Protein AF-A0A7W8VES6-F1 (afdb_monomer_lite)

Sequence (152 aa):
MKERFTPVTDRLGRLRGTVAVIMAVLVLAQALVPFAAHAHAAAAALPLLLWGAVGWALQVPQQQRLLGIAGERRGGVAVALNNSALYLGSAAGAALGGAALSAGVPAGTLPWAASGIAAAGLVLHLVTARPRAQARAGVREDGAREDAAQTC

InterPro domains:
  IPR036259 MFS transporter superfamily [G3DSA:1.20.1250.20] (5-130)
  IPR036259 MFS transporter superfamily [SSF103473] (8-135)
  IPR050189 Major Facilitator Superfamily Efflux Transporters [PTHR43124] (15-137)

pLDDT: mean 81.82, std 14.25, range [39.5, 97.12]

Radius of gyration: 21.71 Å; chains: 1; bounding box: 68×40×47 Å

Organism: NCBI:txid157465

Foldseek 3Di:
DDPPPPPPVNVLVVLLVVVLVLLVLLLVLLVCQLVLVVVPVVSSVVSVVSNVVSVVVVLVVVLVVLCVVLDPVCSVVSNVVVVVVVVVVVVVLCVVLVVCVVVVNDPSCSSVVVSVVSVVVSVVSVVVVDPPPPPVVVVVVVVVVVVVVVVD

Secondary structure (DSSP, 8-state):
-------HHHHHHHHHHHHHHHHHHHHHHHHHHHHHHHH-GGGGHHHHHHHHHHHHHHHHHHHHHHHHHH-TTTHHHHHHHHHHHHHHHHHHHHHHHHHHHHTT--GGGHHHHHHHHHHHHHHHHHHHT----SHHHHHHHHHHHHHHHH--

Structure (mmCIF, N/CA/C/O backbone):
data_AF-A0A7W8VES6-F1
#
_entry.id   AF-A0A7W8VES6-F1
#
loop_
_atom_site.group_PDB
_atom_site.id
_atom_site.type_symbol
_atom_site.label_atom_id
_atom_site.label_alt_id
_atom_site.label_comp_id
_atom_site.label_asym_id
_atom_site.label_entity_id
_atom_site.label_seq_id
_atom_site.pdbx_PDB_ins_code
_atom_site.Cartn_x
_atom_site.Cartn_y
_atom_site.Cartn_z
_atom_site.occupancy
_atom_site.B_iso_or_equiv
_atom_site.auth_seq_id
_atom_site.auth_comp_id
_atom_site.auth_asym_id
_atom_site.auth_atom_id
_atom_site.pdbx_PDB_model_num
ATOM 1 N N . MET A 1 1 ? -14.754 27.049 26.635 1.00 46.62 1 MET A N 1
ATOM 2 C CA . MET A 1 1 ? -14.023 26.091 25.777 1.00 46.62 1 MET A CA 1
ATOM 3 C C . MET A 1 1 ? -14.968 24.931 25.464 1.00 46.62 1 MET A C 1
ATOM 5 O O . MET A 1 1 ? -15.177 24.084 26.315 1.00 46.62 1 MET A O 1
ATOM 9 N N . LYS A 1 2 ? -15.690 24.983 24.331 1.00 39.50 2 LYS A N 1
ATOM 10 C CA . LYS A 1 2 ? -16.688 23.962 23.951 1.00 39.50 2 LYS A CA 1
ATOM 11 C C . LYS A 1 2 ? -15.952 22.735 23.407 1.00 39.50 2 LYS A C 1
ATOM 13 O O . LYS A 1 2 ? -15.551 22.734 22.245 1.00 39.50 2 LYS A O 1
ATOM 18 N N . GLU A 1 3 ? -15.784 21.720 24.245 1.00 50.38 3 GLU A N 1
ATOM 19 C CA . GLU A 1 3 ? -15.439 20.354 23.841 1.00 50.38 3 GLU A CA 1
ATOM 20 C C . GLU A 1 3 ? -16.499 19.874 22.830 1.00 50.38 3 GLU A C 1
ATOM 22 O O . GLU A 1 3 ? -17.622 19.513 23.190 1.00 50.38 3 GLU A O 1
ATOM 27 N N . ARG A 1 4 ? -16.192 19.957 21.528 1.00 51.12 4 ARG A N 1
ATOM 28 C CA . ARG A 1 4 ? -17.041 19.410 20.463 1.00 51.12 4 ARG A CA 1
ATOM 29 C C . ARG A 1 4 ? -17.022 17.894 20.588 1.00 51.12 4 ARG A C 1
ATOM 31 O O . ARG A 1 4 ? -16.133 17.228 20.062 1.00 51.12 4 ARG A O 1
ATOM 38 N N . PHE A 1 5 ? -18.039 17.357 21.247 1.00 52.78 5 PHE A N 1
ATOM 39 C CA . PHE A 1 5 ? -18.342 15.935 21.274 1.00 52.78 5 PHE A CA 1
ATOM 40 C C . PHE A 1 5 ? -18.827 15.505 19.879 1.00 52.78 5 PHE A C 1
ATOM 42 O O . PHE A 1 5 ? -20.015 15.321 19.632 1.00 52.78 5 PHE A O 1
ATOM 49 N N . THR A 1 6 ? -17.914 15.409 18.905 1.00 56.78 6 THR A N 1
ATOM 50 C CA . THR A 1 6 ? -18.217 14.708 17.652 1.00 56.78 6 THR A CA 1
ATOM 51 C C . THR A 1 6 ? -18.512 13.260 18.020 1.00 56.78 6 THR A C 1
ATOM 53 O O . THR A 1 6 ? -17.630 12.625 18.609 1.00 56.78 6 THR A O 1
ATOM 56 N N . PRO A 1 7 ? -19.699 12.722 17.690 1.00 67.94 7 PRO A N 1
ATOM 57 C CA . PRO A 1 7 ? -20.012 11.325 17.941 1.00 67.94 7 PRO A CA 1
ATOM 58 C C . PRO A 1 7 ? -18.881 10.444 17.404 1.00 67.94 7 PRO A C 1
ATOM 60 O O . PRO A 1 7 ? -18.410 10.662 16.286 1.00 67.94 7 PRO A O 1
ATOM 63 N N . VAL A 1 8 ? -18.445 9.443 18.173 1.00 61.91 8 VAL A N 1
ATOM 64 C CA . VAL A 1 8 ? -17.384 8.493 17.769 1.00 61.91 8 VAL A CA 1
ATOM 65 C C . VAL A 1 8 ? -17.644 7.929 16.363 1.00 61.91 8 VAL A C 1
ATOM 67 O O . VAL A 1 8 ? -16.719 7.744 15.576 1.00 61.91 8 VAL A O 1
ATOM 70 N N . THR A 1 9 ? -18.916 7.753 16.003 1.00 58.75 9 THR A N 1
ATOM 71 C CA . THR A 1 9 ? -19.385 7.341 14.675 1.00 58.75 9 THR A CA 1
ATOM 72 C C . THR A 1 9 ? -19.045 8.316 13.542 1.00 58.75 9 THR A C 1
ATOM 74 O O . THR A 1 9 ? -18.687 7.860 12.459 1.00 58.75 9 THR A O 1
ATOM 77 N N . ASP A 1 10 ? -19.105 9.630 13.770 1.00 64.75 10 ASP A N 1
ATOM 78 C CA . ASP A 1 10 ? -18.773 10.651 12.763 1.00 64.75 10 ASP A CA 1
ATOM 79 C C . ASP A 1 10 ? -17.254 10.708 12.515 1.00 64.75 10 ASP A C 1
ATOM 81 O O . ASP A 1 10 ? -16.787 10.713 11.375 1.00 64.75 10 ASP A O 1
ATOM 85 N N . ARG A 1 11 ? -16.452 10.597 13.583 1.00 68.94 11 ARG A N 1
ATOM 86 C CA . ARG A 1 11 ? -14.988 10.473 13.472 1.00 68.94 11 ARG A CA 1
ATOM 87 C C . ARG A 1 11 ? -14.582 9.188 12.736 1.00 68.94 11 ARG A C 1
ATOM 89 O O . ARG A 1 11 ? -13.654 9.206 11.928 1.00 68.94 11 ARG A O 1
ATOM 96 N N . LEU A 1 12 ? -15.301 8.088 12.974 1.00 64.25 12 LEU A N 1
ATOM 97 C CA . LEU A 1 12 ? -15.029 6.793 12.351 1.00 64.25 12 LEU A CA 1
ATOM 98 C C . LEU A 1 12 ? -15.386 6.768 10.856 1.00 64.25 12 LEU A C 1
ATOM 100 O O . LEU A 1 12 ? -14.642 6.188 10.066 1.00 64.25 12 LEU A O 1
ATOM 104 N N . GLY A 1 13 ? -16.490 7.410 10.458 1.00 68.69 13 GLY A N 1
ATOM 105 C CA . GLY A 1 13 ? -16.861 7.581 9.049 1.00 68.69 13 GLY A CA 1
ATOM 106 C C . GLY A 1 13 ? -15.828 8.406 8.280 1.00 68.69 13 GLY A C 1
ATOM 107 O O . GLY A 1 13 ? -15.366 7.980 7.222 1.00 68.69 13 GLY A O 1
ATOM 108 N N . ARG A 1 14 ? -15.380 9.524 8.869 1.00 78.31 14 ARG A N 1
ATOM 109 C CA . ARG A 1 14 ? -14.334 10.387 8.297 1.00 78.31 14 ARG A CA 1
ATOM 110 C C . ARG A 1 14 ? -13.030 9.630 8.071 1.00 78.31 14 ARG A C 1
ATOM 112 O O . ARG A 1 14 ? -12.486 9.661 6.976 1.00 78.31 14 ARG A O 1
ATOM 119 N N . LEU A 1 15 ? -12.586 8.876 9.077 1.00 76.25 15 LEU A N 1
ATOM 120 C CA . LEU A 1 15 ? -11.343 8.110 9.015 1.00 76.25 15 LEU A CA 1
ATOM 121 C C . LEU A 1 15 ? -11.385 6.993 7.960 1.00 76.25 15 LEU A C 1
ATOM 123 O O . LEU A 1 15 ? -10.388 6.752 7.287 1.00 76.25 15 LEU A O 1
ATOM 127 N N . ARG A 1 16 ? -12.535 6.333 7.766 1.00 78.50 16 ARG A N 1
ATOM 128 C CA . ARG A 1 16 ? -12.718 5.348 6.680 1.00 78.50 16 ARG A CA 1
ATOM 129 C C . ARG A 1 16 ? -12.572 5.989 5.304 1.00 78.50 16 ARG A C 1
ATOM 131 O O . ARG A 1 16 ? -11.901 5.409 4.451 1.00 78.50 16 ARG A O 1
ATOM 138 N N . GLY A 1 17 ? -13.174 7.166 5.120 1.00 83.56 17 GLY A N 1
ATOM 139 C CA . GLY A 1 17 ? -13.032 7.968 3.906 1.00 83.56 17 GLY A CA 1
ATOM 140 C C . GLY A 1 17 ? -11.582 8.387 3.672 1.00 83.56 17 GLY A C 1
ATOM 141 O O . GLY A 1 17 ? -11.061 8.182 2.583 1.00 83.56 17 GLY A O 1
ATOM 142 N N . THR A 1 18 ? -10.892 8.865 4.711 1.00 84.56 18 THR A N 1
ATOM 143 C CA . THR A 1 18 ? -9.468 9.227 4.638 1.00 84.56 18 THR A CA 1
ATOM 144 C C . THR A 1 18 ? -8.590 8.043 4.228 1.00 84.56 18 THR A C 1
ATOM 146 O O . THR A 1 18 ? -7.761 8.189 3.335 1.00 84.56 18 THR A O 1
ATOM 149 N N . VAL A 1 19 ? -8.797 6.855 4.811 1.00 85.50 19 VAL A N 1
ATOM 150 C CA . VAL A 1 19 ? -8.061 5.636 4.424 1.00 85.50 19 VAL A CA 1
ATOM 151 C C . VAL A 1 19 ? -8.338 5.257 2.966 1.00 85.50 19 VAL A C 1
ATOM 153 O O . VAL A 1 19 ? -7.407 4.904 2.250 1.00 85.50 19 VAL A O 1
ATOM 156 N N . ALA A 1 20 ? -9.588 5.365 2.502 1.00 88.31 20 ALA A N 1
ATOM 157 C CA . ALA A 1 20 ? -9.939 5.075 1.111 1.00 88.31 20 ALA A CA 1
ATOM 158 C C . ALA A 1 20 ? -9.279 6.056 0.127 1.00 88.31 20 ALA A C 1
ATOM 160 O O . ALA A 1 20 ? -8.725 5.624 -0.880 1.00 88.31 20 ALA A O 1
ATOM 161 N N . VAL A 1 21 ? -9.280 7.358 0.439 1.00 89.56 21 VAL A N 1
ATOM 162 C CA . VAL A 1 21 ? -8.590 8.385 -0.360 1.00 89.56 21 VAL A CA 1
ATOM 163 C C . VAL A 1 21 ? -7.094 8.099 -0.422 1.00 89.56 21 VAL A C 1
ATOM 165 O O . VAL A 1 21 ? -6.508 8.134 -1.496 1.00 89.56 21 VAL A O 1
ATOM 168 N N . ILE A 1 22 ? -6.476 7.760 0.707 1.00 87.69 22 ILE A N 1
ATOM 169 C CA . ILE A 1 22 ? -5.045 7.453 0.760 1.00 87.69 22 ILE A CA 1
ATOM 170 C C . ILE A 1 22 ? -4.706 6.204 -0.061 1.00 87.69 22 ILE A C 1
ATOM 172 O O . ILE A 1 22 ? -3.766 6.229 -0.851 1.00 87.69 22 ILE A O 1
ATOM 176 N N . MET A 1 23 ? -5.496 5.139 0.064 1.00 89.44 23 MET A N 1
ATOM 177 C CA . MET A 1 23 ? -5.353 3.944 -0.768 1.00 89.44 23 MET A CA 1
ATOM 178 C C . MET A 1 23 ? -5.495 4.271 -2.262 1.00 89.44 23 MET A C 1
ATOM 180 O O . MET A 1 23 ? -4.706 3.785 -3.066 1.00 89.44 23 MET A O 1
ATOM 184 N N . ALA A 1 24 ? -6.440 5.136 -2.641 1.00 92.12 24 ALA A N 1
ATOM 185 C CA . ALA A 1 24 ? -6.589 5.589 -4.024 1.00 92.12 24 ALA A CA 1
ATOM 186 C C . ALA A 1 24 ? -5.373 6.396 -4.507 1.00 92.12 24 ALA A C 1
ATOM 188 O O . ALA A 1 24 ? -4.880 6.161 -5.607 1.00 92.12 24 ALA A O 1
ATOM 189 N N . VAL A 1 25 ? -4.838 7.295 -3.676 1.00 91.19 25 VAL A N 1
ATOM 190 C CA . VAL A 1 25 ? -3.611 8.043 -3.988 1.00 91.19 25 VAL A CA 1
ATOM 191 C C . VAL A 1 25 ? -2.422 7.100 -4.169 1.00 91.19 25 VAL A C 1
ATOM 193 O O . VAL A 1 25 ? -1.649 7.295 -5.099 1.00 91.19 25 VAL A O 1
ATOM 196 N N . LEU A 1 26 ? -2.289 6.054 -3.348 1.00 90.25 26 LEU A N 1
ATOM 197 C CA . LEU A 1 26 ? -1.236 5.042 -3.496 1.00 90.25 26 LEU A CA 1
ATOM 198 C C . LEU A 1 26 ? -1.357 4.268 -4.817 1.00 90.25 26 LEU A C 1
ATOM 200 O O . LEU A 1 26 ? -0.356 4.097 -5.513 1.00 90.25 26 LEU A O 1
ATOM 204 N N . VAL A 1 27 ? -2.573 3.849 -5.184 1.00 93.56 27 VAL A N 1
ATOM 205 C CA . VAL A 1 27 ? -2.857 3.187 -6.472 1.00 93.56 27 VAL A CA 1
ATOM 206 C C . VAL A 1 27 ? -2.444 4.080 -7.638 1.00 93.56 27 VAL A C 1
ATOM 208 O O . VAL A 1 27 ? -1.729 3.626 -8.534 1.00 93.56 27 VAL A O 1
ATOM 211 N N . LEU A 1 28 ? -2.860 5.351 -7.603 1.00 92.75 28 LEU A N 1
ATOM 212 C CA . LEU A 1 28 ? -2.542 6.335 -8.633 1.00 92.75 28 LEU A CA 1
ATOM 213 C C . LEU A 1 28 ? -1.040 6.602 -8.700 1.00 92.75 28 LEU A C 1
ATOM 215 O O . LEU A 1 28 ? -0.469 6.538 -9.783 1.00 92.75 28 LEU A O 1
ATOM 219 N N . ALA A 1 29 ? -0.388 6.841 -7.561 1.00 89.75 29 ALA A N 1
ATOM 220 C CA . ALA A 1 29 ? 1.045 7.101 -7.493 1.00 89.75 29 ALA A CA 1
ATOM 221 C C . ALA A 1 29 ? 1.844 5.976 -8.163 1.00 89.75 29 ALA A C 1
ATOM 223 O O . ALA A 1 29 ? 2.704 6.259 -8.991 1.00 89.75 29 ALA A O 1
ATOM 224 N N . GLN A 1 30 ? 1.515 4.710 -7.888 1.00 89.75 30 GLN A N 1
ATOM 225 C CA . GLN A 1 30 ? 2.195 3.572 -8.513 1.00 89.75 30 GLN A CA 1
ATOM 226 C C . GLN A 1 30 ? 1.859 3.404 -9.998 1.00 89.75 30 GLN A C 1
ATOM 228 O O . GLN A 1 30 ? 2.761 3.133 -10.789 1.00 89.75 30 GLN A O 1
ATOM 233 N N . ALA A 1 31 ? 0.605 3.628 -10.398 1.00 92.12 31 ALA A N 1
ATOM 234 C CA . ALA A 1 31 ? 0.214 3.607 -11.808 1.00 92.12 31 ALA A CA 1
ATOM 235 C C . ALA A 1 31 ? 0.894 4.722 -12.622 1.00 92.12 31 ALA A C 1
ATOM 237 O O . ALA A 1 31 ? 1.137 4.550 -13.810 1.00 92.12 31 ALA A O 1
ATOM 238 N N . LEU A 1 32 ? 1.228 5.851 -11.988 1.00 92.00 32 LEU A N 1
ATOM 239 C CA . LEU A 1 32 ? 1.909 6.994 -12.603 1.00 92.00 32 LEU A CA 1
ATOM 240 C C . LEU A 1 32 ? 3.422 6.790 -12.777 1.00 92.00 32 LEU A C 1
ATOM 242 O O . LEU A 1 32 ? 4.009 7.442 -13.642 1.00 92.00 32 LEU A O 1
ATOM 246 N N . VAL A 1 33 ? 4.062 5.894 -12.011 1.00 89.38 33 VAL A N 1
ATOM 247 C CA . VAL A 1 33 ? 5.521 5.663 -12.082 1.00 89.38 33 VAL A CA 1
ATOM 248 C C . VAL A 1 33 ? 5.994 5.302 -13.499 1.00 89.38 33 VAL A C 1
ATOM 250 O O . VAL A 1 33 ? 6.929 5.954 -13.964 1.00 89.38 33 VAL A O 1
ATOM 253 N N . PRO A 1 34 ? 5.385 4.340 -14.226 1.00 87.44 34 PRO A N 1
ATOM 254 C CA . PRO A 1 34 ? 5.829 3.980 -15.573 1.00 87.44 34 PRO A CA 1
ATOM 255 C C . PRO A 1 34 ? 5.728 5.141 -16.568 1.00 87.44 34 PRO A C 1
ATOM 257 O O . PRO A 1 34 ? 6.646 5.345 -17.357 1.00 87.44 34 PRO A O 1
ATOM 260 N N . PHE A 1 35 ? 4.654 5.937 -16.504 1.00 88.81 35 PHE A N 1
ATOM 261 C CA . PHE A 1 35 ? 4.474 7.100 -17.382 1.00 88.81 35 PHE A CA 1
ATOM 262 C C . PHE A 1 35 ? 5.498 8.195 -17.088 1.00 88.81 35 PHE A C 1
ATOM 264 O O . PHE A 1 35 ? 6.110 8.738 -18.005 1.00 88.81 35 PHE A O 1
ATOM 271 N N . ALA A 1 36 ? 5.718 8.491 -15.805 1.00 86.69 36 ALA A N 1
ATOM 272 C CA . ALA A 1 36 ? 6.697 9.480 -15.383 1.00 86.69 36 ALA A CA 1
ATOM 273 C C . ALA A 1 36 ? 8.119 9.053 -15.774 1.00 86.69 36 ALA A C 1
ATOM 275 O O . ALA A 1 36 ? 8.862 9.846 -16.346 1.00 86.69 36 ALA A O 1
ATOM 276 N N . ALA A 1 37 ? 8.471 7.784 -15.545 1.00 85.94 37 ALA A N 1
ATOM 277 C CA . ALA A 1 37 ? 9.769 7.227 -15.913 1.00 85.94 37 ALA A CA 1
ATOM 278 C C . ALA A 1 37 ? 10.007 7.228 -17.431 1.00 85.94 37 ALA A C 1
ATOM 280 O O . ALA A 1 37 ? 11.137 7.454 -17.859 1.00 85.94 37 ALA A O 1
ATOM 281 N N . HIS A 1 38 ? 8.960 7.008 -18.236 1.00 85.75 38 HIS A N 1
ATOM 282 C CA . HIS A 1 38 ? 9.052 7.067 -19.695 1.00 85.75 38 HIS A CA 1
ATOM 283 C C . HIS A 1 38 ? 9.286 8.492 -20.213 1.00 85.75 38 HIS A C 1
ATOM 285 O O . HIS A 1 38 ? 10.014 8.671 -21.183 1.00 85.75 38 HIS A O 1
ATOM 291 N N . ALA A 1 39 ? 8.706 9.503 -19.556 1.00 84.31 39 ALA A N 1
ATOM 292 C CA . ALA A 1 39 ? 8.930 10.903 -19.907 1.00 84.31 39 ALA A CA 1
ATOM 293 C C . ALA A 1 39 ? 10.348 11.364 -19.528 1.00 84.31 39 ALA A C 1
ATOM 295 O O . ALA A 1 39 ? 11.079 11.866 -20.373 1.00 84.31 39 ALA A O 1
ATOM 296 N N . HIS A 1 40 ? 10.742 11.184 -18.263 1.00 83.62 40 HIS A N 1
ATOM 297 C CA . HIS A 1 40 ? 12.085 11.477 -17.761 1.00 83.62 40 HIS A CA 1
ATOM 298 C C . HIS A 1 40 ? 12.346 10.701 -16.467 1.00 83.62 40 HIS A C 1
ATOM 300 O O . HIS A 1 40 ? 11.528 10.725 -15.551 1.00 83.62 40 HIS A O 1
ATOM 306 N N . ALA A 1 41 ? 13.537 10.116 -16.313 1.00 80.12 41 ALA A N 1
ATOM 307 C CA . ALA A 1 41 ? 13.895 9.373 -15.099 1.00 80.12 41 ALA A CA 1
ATOM 308 C C . ALA A 1 41 ? 13.691 10.190 -13.802 1.00 80.12 41 ALA A C 1
ATOM 310 O O . ALA A 1 41 ? 13.187 9.667 -12.811 1.00 80.12 41 ALA A O 1
ATOM 311 N N . ALA A 1 42 ? 13.997 11.492 -13.825 1.00 86.25 42 ALA A N 1
ATOM 312 C CA . ALA A 1 42 ? 13.781 12.388 -12.686 1.00 86.25 42 ALA A CA 1
ATOM 313 C C . ALA A 1 42 ? 12.292 12.630 -12.370 1.00 86.25 42 ALA A C 1
ATOM 315 O O . ALA A 1 42 ? 11.941 12.866 -11.216 1.00 86.25 42 ALA A O 1
ATOM 316 N N . ALA A 1 43 ? 11.399 12.530 -13.359 1.00 86.62 43 ALA A N 1
ATOM 317 C CA . ALA A 1 43 ? 9.966 12.714 -13.146 1.00 86.62 43 ALA A CA 1
ATOM 318 C C . ALA A 1 43 ? 9.356 11.579 -12.308 1.00 86.62 43 ALA A C 1
ATOM 320 O O . ALA A 1 43 ? 8.368 11.809 -11.613 1.00 86.62 43 ALA A O 1
ATOM 321 N N . ALA A 1 44 ? 9.968 10.386 -12.291 1.00 85.44 44 ALA A N 1
ATOM 322 C CA . ALA A 1 44 ? 9.556 9.284 -11.418 1.00 85.44 44 ALA A CA 1
ATOM 323 C C . ALA A 1 44 ? 9.765 9.587 -9.921 1.00 85.44 44 ALA A C 1
ATOM 325 O O . ALA A 1 44 ? 9.128 8.957 -9.076 1.00 85.44 44 ALA A O 1
ATOM 326 N N . ALA A 1 45 ? 10.597 10.576 -9.573 1.00 87.75 45 ALA A N 1
ATOM 327 C CA . ALA A 1 45 ? 10.800 10.978 -8.184 1.00 87.75 45 ALA A CA 1
ATOM 328 C C . ALA A 1 45 ? 9.503 11.483 -7.539 1.00 87.75 45 ALA A C 1
ATOM 330 O O . ALA A 1 45 ? 9.235 11.168 -6.386 1.00 87.75 45 ALA A O 1
ATOM 331 N N . LEU A 1 46 ? 8.663 12.215 -8.277 1.00 89.62 46 LEU A N 1
ATOM 332 C CA . LEU A 1 46 ? 7.426 12.781 -7.738 1.00 89.62 46 LEU A CA 1
ATOM 333 C C . LEU A 1 46 ? 6.419 11.710 -7.265 1.00 89.62 46 LEU A C 1
ATOM 335 O O . LEU A 1 46 ? 6.019 11.766 -6.099 1.00 89.62 46 LEU A O 1
ATOM 339 N N . PRO A 1 47 ? 6.010 10.722 -8.089 1.00 88.06 47 PRO A N 1
ATOM 340 C CA . PRO A 1 47 ? 5.121 9.659 -7.626 1.00 88.06 47 PRO A CA 1
ATOM 341 C C . PRO A 1 47 ? 5.747 8.805 -6.514 1.00 88.06 47 PRO A C 1
ATOM 343 O O . PRO A 1 47 ? 5.028 8.382 -5.610 1.00 88.06 47 PRO A O 1
ATOM 346 N N . LEU A 1 48 ? 7.070 8.601 -6.514 1.00 87.50 48 LEU A N 1
ATOM 347 C CA . LEU A 1 48 ? 7.769 7.889 -5.435 1.00 87.50 48 LEU A CA 1
ATOM 348 C C . LEU A 1 48 ? 7.766 8.670 -4.113 1.00 87.50 48 LEU A C 1
ATOM 350 O O . LEU A 1 48 ? 7.533 8.087 -3.054 1.00 87.50 48 LEU A O 1
ATOM 354 N N . LEU A 1 49 ? 7.970 9.988 -4.164 1.00 89.94 49 LEU A N 1
ATOM 355 C CA . LEU A 1 49 ? 7.875 10.871 -3.001 1.00 89.94 49 LEU A CA 1
ATOM 356 C C . LEU A 1 49 ? 6.453 10.898 -2.445 1.00 8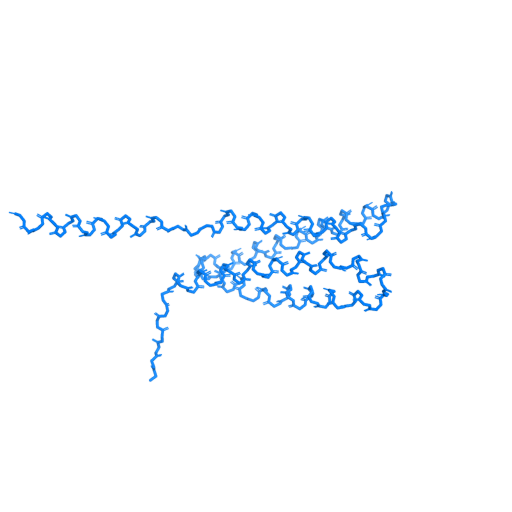9.94 49 LEU A C 1
ATOM 358 O O . LEU A 1 49 ? 6.274 10.803 -1.233 1.00 89.94 49 LEU A O 1
ATOM 362 N N . LEU A 1 50 ? 5.446 10.983 -3.318 1.00 88.69 50 LEU A N 1
ATOM 363 C CA . LEU A 1 50 ? 4.043 10.945 -2.914 1.00 88.69 50 LEU A CA 1
ATOM 364 C C . LEU A 1 50 ? 3.699 9.611 -2.246 1.00 88.69 50 LEU A C 1
ATOM 366 O O . LEU A 1 50 ? 3.099 9.601 -1.173 1.00 88.69 50 LEU A O 1
ATOM 370 N N . TRP A 1 51 ? 4.123 8.498 -2.848 1.00 89.12 51 TRP A N 1
ATOM 371 C CA . TRP A 1 51 ? 3.969 7.164 -2.274 1.00 89.12 51 TRP A CA 1
ATOM 372 C C . TRP A 1 51 ? 4.606 7.071 -0.881 1.00 89.12 51 TRP A C 1
ATOM 374 O O . TRP A 1 51 ? 3.942 6.643 0.063 1.00 89.12 51 TRP A O 1
ATOM 384 N N . GLY A 1 52 ? 5.850 7.539 -0.730 1.00 87.50 52 GLY A N 1
ATOM 385 C CA . GLY A 1 52 ? 6.551 7.553 0.553 1.00 87.50 52 GLY A CA 1
ATOM 386 C C . GLY A 1 52 ? 5.832 8.414 1.592 1.00 87.50 52 GLY A C 1
ATOM 387 O O . GLY A 1 52 ? 5.449 7.920 2.650 1.00 87.50 52 GLY A O 1
ATOM 388 N N . ALA A 1 53 ? 5.586 9.688 1.284 1.00 87.81 53 ALA A N 1
ATOM 389 C CA . ALA A 1 53 ? 4.952 10.627 2.208 1.00 87.81 53 ALA A CA 1
ATOM 390 C C . ALA A 1 53 ? 3.586 10.123 2.698 1.00 87.81 53 ALA A C 1
ATOM 392 O O . ALA A 1 53 ? 3.308 10.130 3.897 1.00 87.81 53 ALA A O 1
ATOM 393 N N . VAL A 1 54 ? 2.750 9.637 1.778 1.00 85.94 54 VAL A N 1
ATOM 394 C CA . VAL A 1 54 ? 1.408 9.139 2.090 1.00 85.94 54 VAL A CA 1
ATOM 395 C C . VAL A 1 54 ? 1.461 7.826 2.876 1.00 85.94 54 VAL A C 1
ATOM 397 O O . VAL A 1 54 ? 0.724 7.678 3.853 1.00 85.94 54 VAL A O 1
ATOM 400 N N . GLY A 1 55 ? 2.339 6.895 2.490 1.00 84.06 55 GLY A N 1
ATOM 401 C CA . GLY A 1 55 ? 2.503 5.610 3.171 1.00 84.06 55 GLY A CA 1
ATOM 402 C C . GLY A 1 55 ? 2.888 5.779 4.641 1.00 84.06 55 GLY A C 1
ATOM 403 O O . GLY A 1 55 ? 2.248 5.205 5.520 1.00 84.06 55 GLY A O 1
ATOM 404 N N . TRP A 1 56 ? 3.870 6.638 4.922 1.00 84.38 56 TRP A N 1
ATOM 405 C CA . TRP A 1 56 ? 4.342 6.879 6.287 1.00 84.38 56 TRP A CA 1
ATOM 406 C C . TRP A 1 56 ? 3.377 7.729 7.120 1.00 84.38 56 TRP A C 1
ATOM 408 O O . TRP A 1 56 ? 3.175 7.446 8.303 1.00 84.38 56 TRP A O 1
ATOM 418 N N . ALA A 1 57 ? 2.724 8.733 6.524 1.00 84.31 57 ALA A N 1
ATOM 419 C CA . ALA A 1 57 ? 1.761 9.572 7.240 1.00 84.31 57 ALA A CA 1
ATOM 420 C C . ALA A 1 57 ? 0.541 8.780 7.746 1.00 84.31 57 ALA A C 1
ATOM 422 O O . ALA A 1 57 ? -0.026 9.105 8.791 1.00 84.31 57 ALA A O 1
ATOM 423 N N . LEU A 1 58 ? 0.140 7.724 7.031 1.00 79.44 58 LEU A N 1
ATOM 424 C CA . LEU A 1 58 ? -1.028 6.909 7.369 1.00 79.44 58 LEU A CA 1
ATOM 425 C C . LEU A 1 58 ? -0.800 5.993 8.588 1.00 79.44 58 LEU A C 1
ATOM 427 O O . LEU A 1 58 ? -1.764 5.624 9.269 1.00 79.44 58 LEU A O 1
ATOM 431 N N . GLN A 1 59 ? 0.455 5.657 8.898 1.00 83.69 59 GLN A N 1
ATOM 432 C CA . GLN A 1 59 ? 0.803 4.698 9.949 1.00 83.69 59 GLN A CA 1
ATOM 433 C C . GLN A 1 59 ? 0.266 5.131 11.324 1.00 83.69 59 GLN A C 1
ATOM 435 O O . GLN A 1 59 ? -0.333 4.337 12.053 1.00 83.69 59 GLN A O 1
ATOM 440 N N . VAL A 1 60 ? 0.434 6.412 11.668 1.00 83.94 60 VAL A N 1
ATOM 441 C CA . VAL A 1 60 ? 0.064 6.949 12.987 1.00 83.94 60 VAL A CA 1
ATOM 442 C C . VAL A 1 60 ? -1.461 6.927 13.199 1.00 83.94 60 VAL A C 1
ATOM 444 O O . VAL A 1 60 ? -1.910 6.330 14.184 1.00 83.94 60 VAL A O 1
ATOM 447 N N . PRO A 1 61 ? -2.299 7.473 12.290 1.00 79.94 61 PRO A N 1
ATOM 448 C CA . PRO A 1 61 ? -3.754 7.351 12.394 1.00 79.94 61 PRO A CA 1
ATOM 449 C C . PRO A 1 61 ? -4.256 5.904 12.446 1.00 79.94 61 PRO A C 1
ATOM 451 O O . PRO A 1 61 ? -5.219 5.615 13.160 1.00 79.94 61 PRO A O 1
ATOM 454 N N . GLN A 1 62 ? -3.624 4.984 11.709 1.00 82.25 62 GLN A N 1
ATOM 455 C CA . GLN A 1 62 ? -4.000 3.569 11.726 1.00 82.25 62 GLN A CA 1
ATOM 456 C C . GLN A 1 62 ? -3.749 2.921 13.087 1.00 82.25 62 GLN A C 1
ATOM 458 O O . GLN A 1 62 ? -4.645 2.261 13.616 1.00 82.25 62 GLN A O 1
ATOM 463 N N . GLN A 1 63 ? -2.576 3.145 13.683 1.00 87.06 63 GLN A N 1
ATOM 464 C CA . GLN A 1 63 ? -2.244 2.606 15.004 1.00 87.06 63 GLN A CA 1
ATOM 465 C C . GLN A 1 63 ? -3.185 3.150 16.084 1.00 87.06 63 GLN A C 1
ATOM 467 O O . GLN A 1 63 ? -3.746 2.374 16.856 1.00 87.06 63 GLN A O 1
ATOM 472 N N . GLN A 1 64 ? -3.452 4.460 16.082 1.00 83.38 64 GLN A N 1
ATOM 473 C CA . GLN A 1 64 ? -4.407 5.081 17.009 1.00 83.38 64 GLN A CA 1
ATOM 474 C C . GLN A 1 64 ? -5.816 4.490 16.865 1.00 83.38 64 GLN A C 1
ATOM 476 O O . GLN A 1 64 ? -6.515 4.255 17.851 1.00 83.38 64 GLN A O 1
ATOM 481 N N . ARG A 1 65 ? -6.231 4.178 15.633 1.00 80.31 65 ARG A N 1
ATOM 482 C CA . ARG A 1 65 ? -7.516 3.526 15.363 1.00 80.31 65 ARG A CA 1
ATOM 483 C C . ARG A 1 65 ? -7.568 2.097 15.895 1.00 80.31 65 ARG A C 1
ATOM 485 O O . ARG A 1 65 ? -8.577 1.713 16.478 1.00 80.31 65 ARG A O 1
ATOM 492 N N . LEU A 1 66 ? -6.519 1.309 15.670 1.00 82.75 66 LEU A N 1
ATOM 493 C CA . LEU A 1 66 ? -6.413 -0.064 16.173 1.00 82.75 66 LEU A CA 1
ATOM 494 C C . LEU A 1 66 ? -6.509 -0.096 17.698 1.00 82.75 66 LEU A C 1
ATOM 496 O O . LEU A 1 66 ? -7.296 -0.873 18.235 1.00 82.75 66 LEU A O 1
ATOM 500 N N . LEU A 1 67 ? -5.794 0.805 18.374 1.00 85.81 67 LEU A N 1
ATOM 501 C CA . LEU A 1 67 ? -5.874 0.971 19.825 1.00 85.81 67 LEU A CA 1
ATOM 502 C C . LEU A 1 67 ? -7.292 1.351 20.275 1.00 85.81 67 LEU A C 1
ATOM 504 O O . LEU A 1 67 ? -7.837 0.720 21.178 1.00 85.81 67 LEU A O 1
ATOM 508 N N . GLY A 1 68 ? -7.925 2.315 19.599 1.00 81.38 68 GLY A N 1
ATOM 509 C CA . GLY A 1 68 ? -9.290 2.744 19.916 1.00 81.38 68 GLY A CA 1
ATOM 510 C C . GLY A 1 68 ? -10.363 1.667 19.707 1.00 81.38 68 GLY A C 1
ATOM 511 O O . GLY A 1 68 ? -11.370 1.675 20.406 1.00 81.38 68 GLY A O 1
ATOM 512 N N . ILE A 1 69 ? -10.168 0.733 18.766 1.00 80.94 69 ILE A N 1
ATOM 513 C CA . ILE A 1 69 ? -11.113 -0.369 18.499 1.00 80.94 69 ILE A CA 1
ATOM 514 C C . ILE A 1 69 ? -10.865 -1.566 19.423 1.00 80.94 69 ILE A C 1
ATOM 516 O O . ILE A 1 69 ? -11.818 -2.188 19.885 1.00 80.94 69 ILE A O 1
ATOM 520 N N . ALA A 1 70 ? -9.602 -1.917 19.671 1.00 83.12 70 ALA A N 1
ATOM 521 C CA . ALA A 1 70 ? -9.241 -3.084 20.475 1.00 83.12 70 ALA A CA 1
ATOM 522 C C . ALA A 1 70 ? -9.357 -2.832 21.991 1.00 83.12 70 ALA A C 1
ATOM 524 O O . ALA A 1 70 ? -9.471 -3.789 22.761 1.00 83.12 70 ALA A O 1
ATOM 525 N N . GLY A 1 71 ? -9.341 -1.564 22.416 1.00 82.81 71 GLY A N 1
ATOM 526 C CA . GLY A 1 71 ? -9.343 -1.166 23.823 1.00 82.81 71 GLY A CA 1
ATOM 527 C C . GLY A 1 71 ? -8.007 -1.446 24.520 1.00 82.81 71 GLY A C 1
ATOM 528 O O . GLY A 1 71 ? -7.129 -2.125 23.985 1.00 82.81 71 GLY A O 1
ATOM 529 N N . GLU A 1 72 ? -7.849 -0.944 25.746 1.00 78.38 72 GLU A N 1
ATOM 530 C CA . GLU A 1 72 ? -6.568 -0.957 26.477 1.00 78.38 72 GLU A CA 1
ATOM 531 C C . GLU A 1 72 ? -5.972 -2.362 26.656 1.00 78.38 72 GLU A C 1
ATOM 533 O O . GLU A 1 72 ? -4.766 -2.548 26.522 1.00 78.38 72 GLU A O 1
ATOM 538 N N . ARG A 1 73 ? -6.812 -3.384 26.876 1.00 82.06 73 ARG A N 1
ATOM 539 C CA . ARG A 1 73 ? -6.345 -4.762 27.120 1.00 82.06 73 ARG A CA 1
ATOM 540 C C . ARG A 1 73 ? -5.826 -5.485 25.875 1.00 82.06 73 ARG A C 1
ATOM 542 O O . ARG A 1 73 ? -5.029 -6.406 26.010 1.00 82.06 73 ARG A O 1
ATOM 549 N N . ARG A 1 74 ? -6.302 -5.135 24.673 1.00 87.06 74 ARG A N 1
ATOM 550 C CA . ARG A 1 74 ? -5.960 -5.840 23.415 1.00 87.06 74 ARG A CA 1
ATOM 551 C C . ARG A 1 74 ? -5.245 -4.949 22.399 1.00 87.06 74 ARG A C 1
ATOM 553 O O . ARG A 1 74 ? -4.796 -5.450 21.371 1.00 87.06 74 ARG A O 1
ATOM 560 N N . GLY A 1 75 ? -5.105 -3.655 22.686 1.00 87.62 75 GLY A N 1
ATOM 561 C CA . GLY A 1 75 ? -4.478 -2.673 21.807 1.00 87.62 75 GLY A CA 1
ATOM 562 C C . GLY A 1 75 ? -3.051 -3.039 21.408 1.00 87.62 75 GLY A C 1
ATOM 563 O O . GLY A 1 75 ? -2.737 -3.032 20.221 1.00 87.62 75 GLY A O 1
ATOM 564 N N . GLY A 1 76 ? -2.214 -3.437 22.372 1.00 88.62 76 GLY A N 1
ATOM 565 C CA . GLY A 1 76 ? -0.833 -3.852 22.095 1.00 88.62 76 GLY A CA 1
ATOM 566 C C . GLY A 1 76 ? -0.750 -5.044 21.134 1.00 88.62 76 GLY A C 1
ATOM 567 O O . GLY A 1 76 ? -0.004 -4.999 20.160 1.00 88.62 76 GLY A O 1
ATOM 568 N N . VAL A 1 77 ? -1.585 -6.069 21.345 1.00 90.81 77 VAL A N 1
ATOM 569 C CA . VAL A 1 77 ? -1.665 -7.249 20.463 1.00 90.81 77 VAL A CA 1
ATOM 570 C C . VAL A 1 77 ? -2.155 -6.861 19.066 1.00 90.81 77 VAL A C 1
ATOM 572 O O . VAL A 1 77 ? -1.609 -7.324 18.069 1.00 90.81 77 VAL A O 1
ATOM 575 N N . ALA A 1 78 ? -3.150 -5.975 18.975 1.00 88.75 78 ALA A N 1
ATOM 576 C CA . ALA A 1 78 ? -3.677 -5.501 17.699 1.00 88.75 78 ALA A CA 1
ATOM 577 C C . ALA A 1 78 ? -2.628 -4.711 16.891 1.00 88.75 78 ALA A C 1
ATOM 579 O O . ALA A 1 78 ? -2.493 -4.918 15.686 1.00 88.75 78 ALA A O 1
ATOM 580 N N . VAL A 1 79 ? -1.852 -3.841 17.546 1.00 89.44 79 VAL A N 1
ATOM 581 C CA . VAL A 1 79 ? -0.748 -3.106 16.908 1.00 89.44 79 VAL A CA 1
ATOM 582 C C . VAL A 1 79 ? 0.376 -4.054 16.482 1.00 89.44 79 VAL A C 1
ATOM 584 O O . VAL A 1 79 ? 0.889 -3.920 15.371 1.00 89.44 79 VAL A O 1
ATOM 587 N N . ALA A 1 80 ? 0.724 -5.038 17.315 1.00 92.06 80 ALA A N 1
ATOM 588 C CA . ALA A 1 80 ? 1.722 -6.048 16.974 1.00 92.06 80 ALA A CA 1
ATOM 589 C C . ALA A 1 80 ? 1.313 -6.845 15.725 1.00 92.06 80 ALA A C 1
ATOM 591 O O . ALA A 1 80 ? 2.091 -6.922 14.778 1.00 92.06 80 ALA A O 1
ATOM 592 N N . LEU A 1 81 ? 0.070 -7.338 15.670 1.00 91.88 81 LEU A N 1
ATOM 593 C CA . LEU A 1 81 ? -0.470 -8.050 14.505 1.00 91.88 81 LEU A CA 1
ATOM 594 C C . LEU A 1 81 ? -0.460 -7.191 13.236 1.00 91.88 81 LEU A C 1
ATOM 596 O O . LEU A 1 81 ? -0.117 -7.688 12.165 1.00 91.88 81 LEU A O 1
ATOM 600 N N . ASN A 1 82 ? -0.796 -5.902 13.348 1.00 91.38 82 ASN A N 1
ATOM 601 C CA . ASN A 1 82 ? -0.728 -4.975 12.221 1.00 91.38 82 ASN A CA 1
ATOM 602 C C . ASN A 1 82 ? 0.703 -4.841 11.678 1.00 91.38 82 ASN A C 1
ATOM 604 O O . ASN A 1 82 ? 0.917 -4.921 10.470 1.00 91.38 82 ASN A O 1
ATOM 608 N N . ASN A 1 83 ? 1.691 -4.678 12.561 1.00 92.94 83 ASN A N 1
ATOM 609 C CA . ASN A 1 83 ? 3.093 -4.595 12.153 1.00 92.94 83 ASN A CA 1
ATOM 610 C C . ASN A 1 83 ? 3.592 -5.922 11.558 1.00 92.94 83 ASN A C 1
ATOM 612 O O . ASN A 1 83 ? 4.276 -5.907 10.539 1.00 92.94 83 ASN A O 1
ATOM 616 N N . SER A 1 84 ? 3.209 -7.070 12.126 1.00 95.69 84 SER A N 1
ATOM 617 C CA . SER A 1 84 ? 3.530 -8.385 11.558 1.00 95.69 84 SER A CA 1
ATOM 618 C C . SER A 1 84 ? 2.963 -8.554 10.150 1.00 95.69 84 SER A C 1
ATOM 620 O O . SER A 1 84 ? 3.682 -9.002 9.261 1.00 95.69 84 SER A O 1
ATOM 622 N N . ALA A 1 85 ? 1.707 -8.158 9.921 1.00 93.62 85 ALA A N 1
ATOM 623 C CA . ALA A 1 85 ? 1.093 -8.204 8.597 1.00 93.62 85 ALA A CA 1
ATOM 624 C C . ALA A 1 85 ? 1.823 -7.295 7.594 1.00 93.62 85 ALA A C 1
ATOM 626 O O . ALA A 1 85 ? 2.064 -7.702 6.458 1.00 93.62 85 ALA A O 1
ATOM 627 N N . LEU A 1 86 ? 2.229 -6.095 8.021 1.00 91.44 86 LEU A N 1
ATOM 628 C CA . LEU A 1 86 ? 2.998 -5.160 7.197 1.00 91.44 86 LEU A CA 1
ATOM 629 C C . LEU A 1 86 ? 4.370 -5.726 6.814 1.00 91.44 86 LEU A C 1
ATOM 631 O O . LEU A 1 86 ? 4.746 -5.680 5.641 1.00 91.44 86 LEU A O 1
ATOM 635 N N . TYR A 1 87 ? 5.110 -6.291 7.769 1.00 94.56 87 TYR A N 1
ATOM 636 C CA . TYR A 1 87 ? 6.415 -6.891 7.490 1.00 94.56 87 TYR A CA 1
ATOM 637 C C . TYR A 1 87 ? 6.308 -8.154 6.641 1.00 94.56 87 TYR A C 1
ATOM 639 O O . TYR A 1 87 ? 7.088 -8.312 5.705 1.00 94.56 87 TYR A O 1
ATOM 647 N N . LEU A 1 88 ? 5.320 -9.014 6.902 1.00 96.56 88 LEU A N 1
ATOM 648 C CA . LEU A 1 88 ? 5.059 -10.193 6.080 1.00 96.56 88 LEU A CA 1
ATOM 649 C C . LEU A 1 88 ? 4.729 -9.796 4.638 1.00 96.56 88 LEU A C 1
ATOM 651 O O . LEU A 1 88 ? 5.297 -10.355 3.705 1.00 96.56 88 LEU A O 1
ATOM 655 N N . GLY A 1 89 ? 3.862 -8.797 4.454 1.00 93.88 89 GLY A N 1
ATOM 656 C CA . GLY A 1 89 ? 3.530 -8.262 3.135 1.00 93.88 89 GLY A CA 1
ATOM 657 C C . GLY A 1 89 ? 4.746 -7.670 2.422 1.00 93.88 89 GLY A C 1
ATOM 658 O O . GLY A 1 89 ? 4.940 -7.914 1.235 1.00 93.88 89 GLY A O 1
ATOM 659 N N . SER A 1 90 ? 5.600 -6.950 3.152 1.00 93.38 90 SER A N 1
ATOM 660 C CA . SER A 1 90 ? 6.823 -6.347 2.605 1.00 93.38 90 SER A CA 1
ATOM 661 C C . SER A 1 90 ? 7.839 -7.410 2.184 1.00 93.38 90 SER A C 1
ATOM 663 O O . SER A 1 90 ? 8.397 -7.331 1.093 1.00 93.38 90 SER A O 1
ATOM 665 N N . ALA A 1 91 ? 8.039 -8.436 3.015 1.00 96.94 91 ALA A N 1
ATOM 666 C CA . ALA A 1 91 ? 8.918 -9.561 2.719 1.00 96.94 91 ALA A CA 1
ATOM 667 C C . ALA A 1 91 ? 8.408 -10.371 1.519 1.00 96.94 91 ALA A C 1
ATOM 669 O O . ALA A 1 91 ? 9.172 -10.643 0.595 1.00 96.94 91 ALA A O 1
ATOM 670 N N . ALA A 1 92 ? 7.112 -10.699 1.492 1.00 97.00 92 ALA A N 1
ATOM 671 C CA . ALA A 1 92 ? 6.494 -11.405 0.375 1.00 97.00 92 ALA A CA 1
ATOM 672 C C . ALA A 1 92 ? 6.577 -10.589 -0.924 1.00 97.00 92 ALA A C 1
ATOM 674 O O . ALA A 1 92 ? 6.968 -11.119 -1.959 1.00 97.00 92 ALA A O 1
ATOM 675 N N . GLY A 1 93 ? 6.276 -9.289 -0.870 1.00 94.38 93 GLY A N 1
ATOM 676 C CA . GLY A 1 93 ? 6.373 -8.393 -2.022 1.00 94.38 93 GLY A CA 1
ATOM 677 C C . GLY A 1 93 ? 7.801 -8.270 -2.556 1.00 94.38 93 GLY A C 1
ATOM 678 O O . GLY A 1 93 ? 8.007 -8.365 -3.763 1.00 94.38 93 GLY A O 1
ATOM 679 N N . ALA A 1 94 ? 8.793 -8.123 -1.673 1.00 95.19 94 ALA A N 1
ATOM 680 C CA . ALA A 1 94 ? 10.202 -8.075 -2.058 1.00 95.19 94 ALA A CA 1
ATOM 681 C C . ALA A 1 94 ? 10.679 -9.403 -2.663 1.00 95.19 94 ALA A C 1
ATOM 683 O O . ALA A 1 94 ? 11.362 -9.394 -3.684 1.00 95.19 94 ALA A O 1
ATOM 684 N N . ALA A 1 95 ? 10.283 -10.539 -2.080 1.00 96.94 95 ALA A N 1
ATOM 685 C CA . ALA A 1 95 ? 10.618 -11.861 -2.599 1.00 96.94 95 ALA A CA 1
ATOM 686 C C . ALA A 1 95 ? 10.010 -12.097 -3.990 1.00 96.94 95 ALA A C 1
ATOM 688 O O . ALA A 1 95 ? 10.723 -12.494 -4.909 1.00 96.94 95 ALA A O 1
ATOM 689 N N . LEU A 1 96 ? 8.718 -11.799 -4.170 1.00 96.44 96 LEU A N 1
ATOM 690 C CA . LEU A 1 96 ? 8.033 -11.941 -5.459 1.00 96.44 96 LEU A CA 1
ATOM 691 C C . LEU A 1 96 ? 8.586 -10.971 -6.510 1.00 96.44 96 LEU A C 1
ATOM 693 O O . LEU A 1 96 ? 8.816 -11.372 -7.648 1.00 96.44 96 LEU A O 1
ATOM 697 N N . GLY A 1 97 ? 8.838 -9.715 -6.136 1.00 94.81 97 GLY A N 1
ATOM 698 C CA . GLY A 1 97 ? 9.433 -8.716 -7.024 1.00 94.81 97 GLY A CA 1
ATOM 699 C C . GLY A 1 97 ? 10.854 -9.091 -7.447 1.00 94.81 97 GLY A C 1
ATOM 700 O O . GLY A 1 97 ? 11.177 -9.025 -8.630 1.00 94.81 97 GLY A O 1
ATOM 701 N N . GLY A 1 98 ? 11.680 -9.548 -6.503 1.00 95.56 98 GLY A N 1
ATOM 702 C CA . GLY A 1 98 ? 13.028 -10.040 -6.778 1.00 95.56 98 GLY A CA 1
ATOM 703 C C . GLY A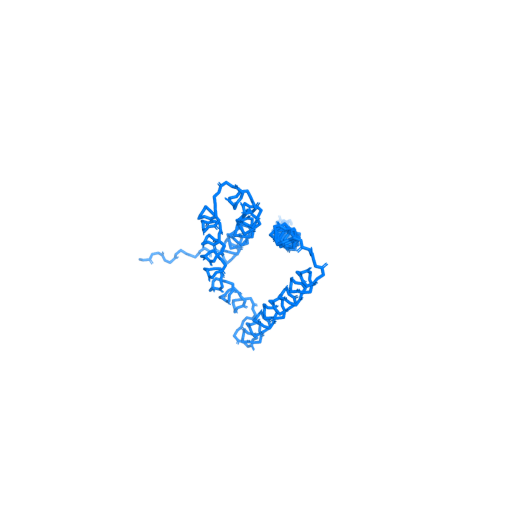 1 98 ? 13.016 -11.257 -7.700 1.00 95.56 98 GLY A C 1
ATOM 704 O O . GLY A 1 98 ? 13.704 -11.251 -8.716 1.00 95.56 98 GLY A O 1
ATOM 705 N N . ALA A 1 99 ? 12.174 -12.253 -7.410 1.00 97.12 99 ALA A N 1
ATOM 706 C CA . ALA A 1 99 ? 12.023 -13.439 -8.251 1.00 97.12 99 ALA A CA 1
ATOM 707 C C . ALA A 1 99 ? 11.563 -13.089 -9.677 1.00 97.12 99 ALA A C 1
ATOM 709 O O . ALA A 1 99 ? 12.096 -13.634 -10.641 1.00 97.12 99 ALA A O 1
ATOM 710 N N . ALA A 1 100 ? 10.621 -12.150 -9.825 1.00 96.56 100 ALA A N 1
ATOM 711 C CA . ALA A 1 100 ? 10.174 -11.674 -11.131 1.00 96.56 100 ALA A CA 1
ATOM 712 C C . ALA A 1 100 ? 11.323 -11.032 -11.925 1.00 96.56 100 ALA A C 1
ATOM 714 O O . ALA A 1 100 ? 11.536 -11.377 -13.087 1.00 96.56 100 ALA A O 1
ATOM 715 N N . LEU A 1 101 ? 12.106 -10.151 -11.294 1.00 96.25 101 LEU A N 1
ATOM 716 C CA . LEU A 1 101 ? 13.276 -9.538 -11.930 1.00 96.25 101 LEU A CA 1
ATOM 717 C C . LEU A 1 101 ? 14.328 -10.589 -12.317 1.00 96.25 101 LEU A C 1
ATOM 719 O O . LEU A 1 101 ? 14.854 -10.542 -13.426 1.00 96.25 101 LEU A O 1
ATOM 723 N N . SER A 1 102 ? 14.593 -11.573 -11.451 1.00 96.44 102 SER A N 1
ATOM 724 C CA . SER A 1 102 ? 15.506 -12.687 -11.748 1.00 96.44 102 SER A CA 1
ATOM 725 C C . SER A 1 102 ? 15.024 -13.568 -12.904 1.00 96.44 102 SER A C 1
ATOM 727 O O . SER A 1 102 ? 15.846 -14.117 -13.630 1.00 96.44 102 SER A O 1
ATOM 729 N N . ALA A 1 103 ? 13.710 -13.677 -13.109 1.00 96.44 103 ALA A N 1
ATOM 730 C CA . ALA A 1 103 ? 13.106 -14.383 -14.238 1.00 96.44 103 ALA A CA 1
ATOM 731 C C . ALA A 1 103 ? 13.086 -13.560 -15.546 1.00 96.44 103 ALA A C 1
ATOM 733 O O . ALA A 1 103 ? 12.555 -14.026 -16.552 1.00 96.44 103 ALA A O 1
ATOM 734 N N . GLY A 1 104 ? 13.642 -12.343 -15.549 1.00 95.31 104 GLY A N 1
ATOM 735 C CA . GLY A 1 104 ? 13.700 -11.470 -16.725 1.00 95.31 104 GLY A CA 1
ATOM 736 C C . GLY A 1 104 ? 12.451 -10.612 -16.944 1.00 95.31 104 GLY A C 1
ATOM 737 O O . GLY A 1 104 ? 12.307 -10.005 -18.006 1.00 95.31 104 GLY A O 1
ATOM 738 N N . VAL A 1 105 ? 11.546 -10.528 -15.961 1.00 95.12 105 VAL A N 1
ATOM 739 C CA . VAL A 1 105 ? 10.392 -9.623 -16.039 1.00 95.12 105 VAL A CA 1
ATOM 740 C C . VAL A 1 105 ? 10.894 -8.171 -16.087 1.00 95.12 105 VAL A C 1
ATOM 742 O O . VAL A 1 105 ? 11.683 -7.774 -15.225 1.00 95.12 105 VAL A O 1
ATOM 745 N N . PRO A 1 106 ? 10.444 -7.343 -17.051 1.00 92.38 106 PRO A N 1
ATOM 746 C CA . PRO A 1 106 ? 10.902 -5.962 -17.151 1.00 92.38 106 PRO A CA 1
ATOM 747 C C . PRO A 1 106 ? 10.543 -5.153 -15.901 1.00 92.38 106 PRO A C 1
ATOM 749 O O . PRO A 1 106 ? 9.388 -5.135 -15.484 1.00 92.38 106 PRO A O 1
ATOM 752 N N . ALA A 1 107 ? 11.495 -4.394 -15.350 1.00 88.62 107 ALA A N 1
ATOM 753 C CA . ALA A 1 107 ? 11.273 -3.590 -14.142 1.00 88.62 107 ALA A CA 1
ATOM 754 C C . ALA A 1 107 ? 10.091 -2.604 -14.261 1.00 88.62 107 ALA A C 1
ATOM 756 O O . ALA A 1 107 ? 9.433 -2.296 -13.270 1.00 88.62 107 ALA A O 1
ATOM 757 N N . GLY A 1 108 ? 9.774 -2.152 -15.480 1.00 88.50 108 GLY A N 1
ATOM 758 C CA . GLY A 1 108 ? 8.629 -1.281 -15.755 1.00 88.50 108 GLY A CA 1
ATOM 759 C C . GLY A 1 108 ? 7.252 -1.920 -15.522 1.00 88.50 108 GLY A C 1
ATOM 760 O O . GLY A 1 108 ? 6.267 -1.190 -15.436 1.00 88.50 108 GLY A O 1
ATOM 761 N N . THR A 1 109 ? 7.149 -3.248 -15.389 1.00 90.19 109 THR A N 1
ATOM 762 C CA . THR A 1 109 ? 5.873 -3.931 -15.099 1.00 90.19 109 THR A CA 1
ATOM 763 C C . THR A 1 109 ? 5.581 -4.038 -13.600 1.00 90.19 109 THR A C 1
ATOM 765 O O . THR A 1 109 ? 4.419 -4.158 -13.212 1.00 90.19 109 THR A O 1
ATOM 768 N N . LEU A 1 110 ? 6.602 -3.940 -12.740 1.00 91.81 110 LEU A N 1
ATOM 769 C CA . LEU A 1 110 ? 6.445 -4.048 -11.286 1.00 91.81 110 LEU A CA 1
ATOM 770 C C . LEU A 1 110 ? 5.507 -2.976 -10.701 1.00 91.81 110 LEU A C 1
ATOM 772 O O . LEU A 1 110 ? 4.653 -3.341 -9.891 1.00 91.81 110 LEU A O 1
ATOM 776 N N . PRO A 1 111 ? 5.577 -1.690 -11.110 1.00 91.94 111 PRO A N 1
ATOM 777 C CA . PRO A 1 111 ? 4.631 -0.680 -10.636 1.00 91.94 111 PRO A CA 1
ATOM 778 C C . PRO A 1 111 ? 3.176 -0.993 -11.002 1.00 91.94 111 PRO A C 1
ATOM 780 O O . PRO A 1 111 ? 2.277 -0.717 -10.210 1.00 91.94 111 PRO A O 1
ATOM 783 N N . TRP A 1 112 ? 2.932 -1.623 -12.157 1.00 92.62 112 TRP A N 1
ATOM 784 C CA . TRP A 1 112 ? 1.592 -2.061 -12.555 1.00 92.62 112 TRP A CA 1
ATOM 785 C C . TRP A 1 112 ? 1.076 -3.194 -11.671 1.00 92.62 112 TRP A C 1
ATOM 787 O O . TRP A 1 112 ? -0.056 -3.131 -11.192 1.00 92.62 112 TRP A O 1
ATOM 797 N N . ALA A 1 113 ? 1.912 -4.199 -11.400 1.00 93.25 113 ALA A N 1
ATOM 798 C CA . ALA A 1 113 ? 1.562 -5.289 -10.492 1.00 93.25 113 ALA A CA 1
ATOM 799 C C . ALA A 1 113 ? 1.272 -4.770 -9.073 1.00 93.25 113 ALA A C 1
ATOM 801 O O . ALA A 1 113 ? 0.258 -5.126 -8.471 1.00 93.25 113 ALA A O 1
ATOM 802 N N . ALA A 1 114 ? 2.121 -3.873 -8.565 1.00 92.31 114 ALA A N 1
ATOM 803 C CA . ALA A 1 114 ? 1.945 -3.254 -7.258 1.00 92.31 114 ALA A CA 1
ATOM 804 C C . ALA A 1 114 ? 0.654 -2.412 -7.194 1.00 92.31 114 ALA A C 1
ATOM 806 O O . ALA A 1 114 ? -0.125 -2.557 -6.248 1.00 92.31 114 ALA A O 1
ATOM 807 N N . SER A 1 115 ? 0.366 -1.626 -8.240 1.00 93.56 115 SER A N 1
ATOM 808 C CA . SER A 1 115 ? -0.877 -0.855 -8.355 1.00 93.56 115 SER A CA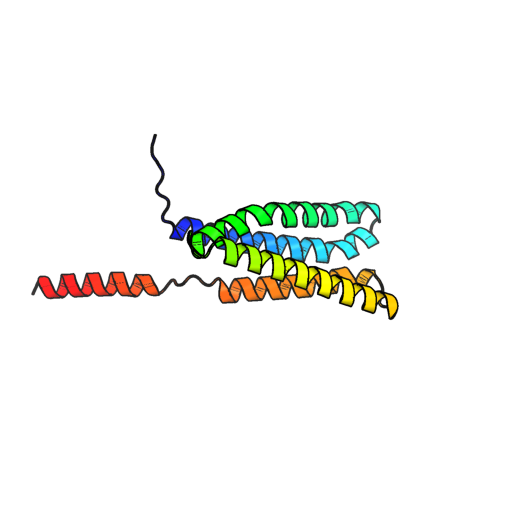 1
ATOM 809 C C . SER A 1 115 ? -2.109 -1.767 -8.363 1.00 93.56 115 SER A C 1
ATOM 811 O O . SER A 1 115 ? -3.084 -1.485 -7.668 1.00 93.56 115 SER A O 1
ATOM 813 N N . GLY A 1 116 ? -2.047 -2.911 -9.055 1.00 94.94 116 GLY A N 1
ATOM 814 C CA . GLY A 1 116 ? -3.108 -3.922 -9.050 1.00 94.94 116 GLY A CA 1
ATOM 815 C C . GLY A 1 116 ? -3.376 -4.507 -7.659 1.00 94.94 116 GLY A C 1
ATOM 816 O O . GLY A 1 116 ? -4.530 -4.600 -7.236 1.00 94.94 116 GLY A O 1
ATOM 817 N N . ILE A 1 117 ? -2.324 -4.833 -6.903 1.00 94.19 117 ILE A N 1
ATOM 818 C CA . ILE A 1 117 ? -2.443 -5.318 -5.517 1.00 94.19 117 ILE A CA 1
ATOM 819 C C . ILE A 1 117 ? -3.038 -4.231 -4.611 1.00 94.19 117 ILE A C 1
ATOM 821 O O . ILE A 1 117 ? -3.953 -4.501 -3.829 1.00 94.19 117 ILE A O 1
ATOM 825 N N . ALA A 1 118 ? -2.569 -2.987 -4.734 1.00 92.81 118 ALA A N 1
ATOM 826 C CA . ALA A 1 118 ? -3.103 -1.858 -3.977 1.00 92.81 118 ALA A CA 1
ATOM 827 C C . ALA A 1 118 ? -4.582 -1.595 -4.313 1.00 92.81 118 ALA A C 1
ATOM 829 O O . ALA A 1 118 ? -5.383 -1.338 -3.411 1.00 92.81 118 ALA A O 1
ATOM 830 N N . ALA A 1 119 ? -4.972 -1.726 -5.584 1.00 95.00 119 ALA A N 1
ATOM 831 C CA . ALA A 1 119 ? -6.353 -1.580 -6.031 1.00 95.00 119 ALA A CA 1
ATOM 832 C C . ALA A 1 119 ? -7.247 -2.688 -5.461 1.00 95.00 119 ALA A C 1
ATOM 834 O O . ALA A 1 119 ? -8.336 -2.397 -4.967 1.00 95.00 119 ALA A O 1
ATOM 835 N N . ALA A 1 120 ? -6.773 -3.937 -5.432 1.00 95.50 120 ALA A N 1
ATOM 836 C CA . ALA A 1 120 ? -7.479 -5.032 -4.768 1.00 95.50 120 ALA A CA 1
ATOM 837 C C . ALA A 1 120 ? -7.671 -4.753 -3.265 1.00 95.50 120 ALA A C 1
ATOM 839 O O . ALA A 1 120 ? -8.764 -4.948 -2.731 1.00 95.50 120 ALA A O 1
ATOM 840 N N . GLY A 1 121 ? -6.646 -4.214 -2.594 1.00 92.88 121 GLY A N 1
ATOM 841 C CA . GLY A 1 121 ? -6.736 -3.764 -1.204 1.00 92.88 121 GLY A CA 1
ATOM 842 C C . GLY A 1 121 ? -7.754 -2.636 -1.002 1.00 92.88 121 GLY A C 1
ATOM 843 O O . GLY A 1 121 ? -8.530 -2.670 -0.046 1.00 92.88 121 GLY A O 1
ATOM 844 N N . LEU A 1 122 ? -7.809 -1.664 -1.919 1.00 92.56 122 LEU A N 1
ATOM 845 C CA . LEU A 1 122 ? -8.807 -0.593 -1.901 1.00 92.56 122 LEU A CA 1
ATOM 846 C C . LEU A 1 122 ? -10.221 -1.158 -2.067 1.00 92.56 122 LEU A C 1
ATOM 848 O O . LEU A 1 122 ? -11.105 -0.805 -1.291 1.00 92.56 122 LEU A O 1
ATOM 852 N N . VAL A 1 123 ? -10.438 -2.060 -3.025 1.00 94.44 123 VAL A N 1
ATOM 853 C CA . VAL A 1 123 ? -11.737 -2.720 -3.232 1.00 94.44 123 VAL A CA 1
ATOM 854 C C . VAL A 1 123 ? -12.149 -3.493 -1.982 1.00 94.44 123 VAL A C 1
ATOM 856 O O . VAL A 1 123 ? -13.267 -3.318 -1.496 1.00 94.44 123 VAL A O 1
ATOM 859 N N . LEU A 1 124 ? -11.243 -4.287 -1.406 1.00 93.06 124 LEU A N 1
ATOM 860 C CA . LEU A 1 124 ? -11.501 -5.022 -0.170 1.00 93.06 124 LEU A CA 1
ATOM 861 C C . LEU A 1 124 ? -11.853 -4.075 0.984 1.00 93.06 124 LEU A C 1
ATOM 863 O O . LEU A 1 124 ? -12.820 -4.323 1.710 1.00 93.06 124 LEU A O 1
ATOM 867 N N . HIS A 1 125 ? -11.119 -2.968 1.136 1.00 90.06 125 HIS A N 1
ATOM 868 C CA . HIS A 1 125 ? -11.439 -1.930 2.115 1.00 90.06 125 HIS A CA 1
ATOM 869 C C . HIS A 1 125 ? -12.828 -1.355 1.860 1.00 90.06 125 HIS A C 1
ATOM 871 O O . HIS A 1 125 ? -13.618 -1.305 2.785 1.00 90.06 125 HIS A O 1
ATOM 877 N N . LEU A 1 126 ? -13.194 -0.990 0.633 1.00 89.94 126 LEU A N 1
ATOM 878 C CA . LEU A 1 126 ? -14.520 -0.434 0.331 1.00 89.94 126 LEU A CA 1
ATOM 879 C C . LEU A 1 126 ? -15.664 -1.427 0.602 1.00 89.94 126 LEU A C 1
ATOM 881 O O . LEU A 1 126 ? -16.721 -1.032 1.099 1.00 89.94 126 LEU A O 1
ATOM 885 N N . VAL A 1 127 ? -15.454 -2.717 0.325 1.00 89.56 127 VAL A N 1
ATOM 886 C CA . VAL A 1 127 ? -16.442 -3.779 0.574 1.00 89.56 127 VAL A CA 1
ATOM 887 C C . VAL A 1 127 ? -16.611 -4.043 2.073 1.00 89.56 127 VAL A C 1
ATOM 889 O O . VAL A 1 127 ? -17.737 -4.129 2.566 1.00 89.56 127 VAL A O 1
ATOM 892 N N . THR A 1 128 ? -15.511 -4.121 2.821 1.00 85.75 128 THR A N 1
ATOM 893 C CA . THR A 1 128 ? -15.519 -4.413 4.268 1.00 85.75 128 THR A CA 1
ATOM 894 C C . THR A 1 128 ? -15.797 -3.172 5.123 1.00 85.75 128 THR A C 1
ATOM 896 O O . THR A 1 128 ? -16.337 -3.262 6.229 1.00 85.75 128 THR A O 1
ATOM 899 N N . ALA A 1 129 ? -15.494 -1.980 4.607 1.00 73.62 129 ALA A N 1
ATOM 900 C CA . ALA A 1 129 ? -15.708 -0.698 5.261 1.00 73.62 129 ALA A CA 1
ATOM 901 C C . ALA A 1 129 ? -17.112 -0.118 5.016 1.00 73.62 129 ALA A C 1
ATOM 903 O O . ALA A 1 129 ? -17.336 1.065 5.288 1.00 73.62 129 ALA A O 1
ATOM 904 N N . ARG A 1 130 ? -18.096 -0.927 4.602 1.00 64.25 130 ARG A N 1
ATOM 905 C CA . ARG A 1 130 ? -19.483 -0.461 4.501 1.00 64.25 130 ARG A CA 1
ATOM 906 C C . ARG A 1 130 ? -19.999 0.025 5.867 1.00 64.25 130 ARG A C 1
ATOM 908 O O . ARG A 1 130 ? -19.750 -0.611 6.903 1.00 64.25 130 ARG A O 1
ATOM 915 N N . PRO A 1 131 ? -20.640 1.204 5.946 1.00 57.75 131 PRO A N 1
ATOM 916 C CA . PRO A 1 131 ? -21.319 1.635 7.159 1.00 57.75 131 PRO A CA 1
ATOM 917 C C . PRO A 1 131 ? -22.393 0.610 7.514 1.00 57.75 131 PRO A C 1
ATOM 919 O O . PRO A 1 131 ? -23.229 0.272 6.683 1.00 57.75 131 PRO A O 1
ATOM 922 N N . ARG A 1 132 ? -22.385 0.131 8.764 1.00 55.25 132 ARG A N 1
ATOM 923 C CA . ARG A 1 132 ? -23.554 -0.511 9.378 1.00 55.25 132 ARG A CA 1
ATOM 924 C C . ARG A 1 132 ? -24.641 0.559 9.539 1.00 55.25 132 ARG A C 1
ATOM 926 O O . ARG A 1 132 ? -24.929 0.990 10.647 1.00 55.25 132 ARG A O 1
ATOM 933 N N . ALA A 1 133 ? -25.186 1.049 8.430 1.00 50.88 133 ALA A N 1
ATOM 934 C CA . ALA A 1 133 ? -26.233 2.064 8.405 1.00 50.88 133 ALA A CA 1
ATOM 935 C C . ALA A 1 133 ? -27.566 1.533 8.972 1.00 50.88 133 ALA A C 1
ATOM 937 O O . ALA A 1 133 ? -28.466 2.313 9.243 1.00 50.88 133 ALA A O 1
ATOM 938 N N . GLN A 1 134 ? -27.682 0.223 9.212 1.00 54.97 134 GLN A N 1
ATOM 939 C CA . GLN A 1 134 ? -28.945 -0.437 9.554 1.00 54.97 134 GLN A CA 1
ATOM 940 C C . GLN A 1 134 ? -29.115 -0.762 11.049 1.00 54.97 134 GLN A C 1
ATOM 942 O O . GLN A 1 134 ? -30.239 -0.888 11.513 1.00 54.97 134 GLN A O 1
ATOM 947 N N . ALA A 1 135 ? -28.044 -0.806 11.853 1.00 51.66 135 ALA A N 1
ATOM 948 C CA . ALA A 1 135 ? -28.174 -1.183 13.271 1.00 51.66 135 ALA A CA 1
ATOM 949 C C . ALA A 1 135 ? -28.796 -0.081 14.160 1.00 51.66 135 ALA A C 1
ATOM 951 O O . ALA A 1 135 ? -29.285 -0.373 15.242 1.00 51.66 135 ALA A O 1
ATOM 952 N N . ARG A 1 136 ? -28.791 1.188 13.715 1.00 49.94 136 ARG A N 1
ATOM 953 C CA . ARG A 1 136 ? -29.459 2.313 14.409 1.00 49.94 136 ARG A CA 1
ATOM 954 C C . ARG A 1 136 ? -30.816 2.699 13.817 1.00 49.94 136 ARG A C 1
ATOM 956 O O . ARG A 1 136 ? -31.528 3.461 14.464 1.00 49.94 136 ARG A O 1
ATOM 963 N N . ALA A 1 137 ? -31.168 2.187 12.636 1.00 54.69 137 ALA A N 1
ATOM 964 C CA . ALA A 1 137 ? -32.556 2.223 12.180 1.00 54.69 137 ALA A CA 1
ATOM 965 C C . ALA A 1 137 ? -33.411 1.332 13.101 1.00 54.69 137 ALA A C 1
ATOM 967 O O . ALA A 1 137 ? -34.392 1.819 13.643 1.00 54.69 137 ALA A O 1
ATOM 968 N N . GLY A 1 138 ? -32.915 0.133 13.446 1.00 51.06 138 GLY A N 1
ATOM 969 C CA . GLY A 1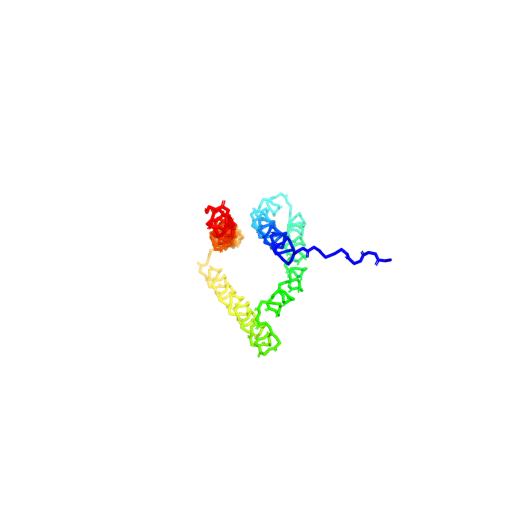 138 ? -33.581 -0.779 14.388 1.00 51.06 138 GLY A CA 1
ATOM 970 C C . GLY A 1 138 ? -33.809 -0.212 15.796 1.00 51.06 138 GLY A C 1
ATOM 971 O O . GLY A 1 138 ? -34.884 -0.384 16.341 1.00 51.06 138 GLY A O 1
ATOM 972 N N . VAL A 1 139 ? -32.862 0.550 16.363 1.00 58.09 139 VAL A N 1
ATOM 973 C CA . VAL A 1 139 ? -33.033 1.153 17.709 1.00 58.09 139 VAL A CA 1
ATOM 974 C C . VAL A 1 139 ? -33.976 2.368 17.698 1.00 58.09 139 VAL A C 1
ATOM 976 O O . VAL A 1 139 ? -34.625 2.658 18.697 1.00 58.09 139 VAL A O 1
ATOM 979 N N . ARG A 1 140 ? -34.060 3.103 16.577 1.00 56.75 140 ARG A N 1
ATOM 980 C CA . ARG A 1 140 ? -34.993 4.237 16.428 1.00 56.75 140 ARG A CA 1
ATOM 981 C C . ARG A 1 140 ? -36.414 3.778 16.098 1.00 56.75 140 ARG A C 1
ATOM 983 O O . ARG A 1 140 ? -37.349 4.449 16.512 1.00 56.75 140 ARG A O 1
ATOM 990 N N . GLU A 1 141 ? -36.567 2.659 15.394 1.00 59.16 141 GLU A N 1
ATOM 991 C CA . GLU A 1 141 ? -37.862 2.006 15.177 1.00 59.16 141 GLU A CA 1
ATOM 992 C C . GLU A 1 141 ? -38.359 1.280 16.435 1.00 59.16 141 GLU A C 1
ATOM 994 O O . GLU A 1 141 ? -39.549 1.366 16.722 1.00 59.16 141 GLU A O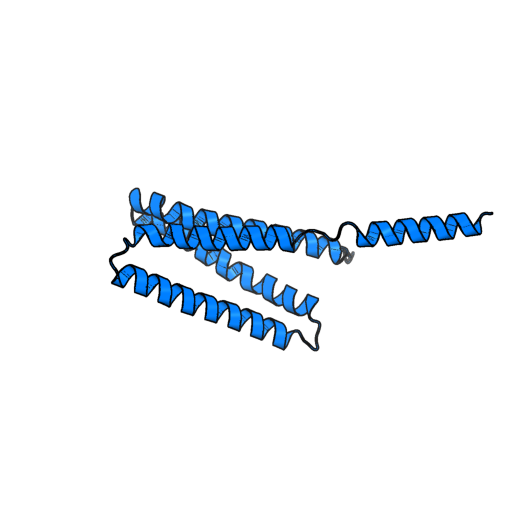 1
ATOM 999 N N . ASP A 1 142 ? -37.478 0.647 17.224 1.00 57.97 142 ASP A N 1
ATOM 1000 C CA . ASP A 1 142 ? -37.846 0.057 18.526 1.00 57.97 142 ASP A CA 1
ATOM 1001 C C . ASP A 1 142 ? -38.290 1.127 19.528 1.00 57.97 142 ASP A C 1
ATOM 1003 O O . ASP A 1 142 ? -39.367 1.009 20.103 1.00 57.97 142 ASP A O 1
ATOM 1007 N N . GLY A 1 143 ? -37.539 2.228 19.660 1.00 57.09 143 GLY A N 1
ATOM 1008 C CA . GLY A 1 143 ? -37.942 3.335 20.533 1.00 57.09 143 GLY A CA 1
ATOM 1009 C C . GLY A 1 143 ? -39.247 4.008 20.092 1.00 57.09 143 GLY A C 1
ATOM 1010 O O . GLY A 1 143 ? -40.047 4.392 20.934 1.00 57.09 143 GLY A O 1
ATOM 1011 N N . ALA A 1 144 ? -39.504 4.105 18.781 1.00 65.81 144 ALA A N 1
ATOM 1012 C CA . ALA A 1 144 ? -40.769 4.630 18.259 1.00 65.81 144 ALA A CA 1
ATOM 1013 C C . ALA A 1 144 ? -41.955 3.659 18.448 1.00 65.81 144 ALA A C 1
ATOM 1015 O O . ALA A 1 144 ? -43.097 4.105 18.544 1.00 65.81 144 ALA A O 1
ATOM 1016 N N . ARG A 1 145 ? -41.706 2.342 18.505 1.00 58.38 145 ARG A N 1
ATOM 1017 C CA . ARG A 1 145 ? -42.712 1.309 18.814 1.00 58.38 145 ARG A CA 1
ATOM 1018 C C . ARG A 1 145 ? -43.037 1.232 20.306 1.00 58.38 145 ARG A C 1
ATOM 1020 O O . ARG A 1 145 ? -44.201 1.035 20.636 1.00 58.38 145 ARG A O 1
ATOM 1027 N N . GLU A 1 146 ? -42.047 1.407 21.182 1.00 62.34 146 GLU A N 1
ATOM 1028 C CA . GLU A 1 146 ? -42.256 1.504 22.636 1.00 62.34 146 GLU A CA 1
ATOM 1029 C C . GLU A 1 146 ? -43.085 2.744 23.006 1.00 62.34 146 GLU A C 1
ATOM 1031 O O . GLU A 1 146 ? -44.044 2.627 23.765 1.00 62.34 146 GLU A O 1
ATOM 1036 N N . ASP A 1 147 ? -42.801 3.900 22.397 1.00 63.00 147 ASP A N 1
ATOM 1037 C CA . ASP A 1 147 ? -43.545 5.147 22.648 1.00 63.00 147 ASP A CA 1
ATOM 1038 C C . ASP A 1 147 ? -45.010 5.051 22.176 1.00 63.00 147 ASP A C 1
ATOM 1040 O O . ASP A 1 147 ? -45.930 5.500 22.862 1.00 63.00 147 ASP A O 1
ATOM 1044 N N . ALA A 1 148 ? -45.248 4.396 21.031 1.00 69.44 148 ALA A N 1
ATOM 1045 C CA . ALA A 1 148 ? -46.591 4.163 20.492 1.00 69.44 148 ALA A CA 1
ATOM 1046 C C . ALA A 1 148 ? -47.405 3.135 21.304 1.00 69.44 148 ALA A C 1
ATOM 1048 O O . ALA A 1 148 ? -48.631 3.222 21.344 1.00 69.44 148 ALA A O 1
ATOM 1049 N N . ALA A 1 149 ? -46.747 2.175 21.963 1.00 64.56 149 ALA A N 1
ATOM 1050 C CA . ALA A 1 149 ? -47.396 1.211 22.853 1.00 64.56 149 ALA A CA 1
ATOM 1051 C C . ALA A 1 149 ? -47.780 1.816 24.217 1.00 64.56 149 ALA A C 1
ATOM 1053 O O . ALA A 1 149 ? -48.632 1.265 24.906 1.00 64.56 149 ALA A O 1
ATOM 1054 N N . GLN A 1 150 ? -47.171 2.940 24.606 1.00 64.69 150 GLN A N 1
ATOM 1055 C CA . GLN A 1 150 ? -47.400 3.597 25.895 1.00 64.69 150 GLN A CA 1
ATOM 1056 C C . GLN A 1 150 ? -48.470 4.705 25.840 1.00 64.69 150 GLN A C 1
ATOM 1058 O O . GLN A 1 150 ? -48.897 5.203 26.881 1.00 64.69 150 GLN A O 1
ATOM 1063 N N . THR A 1 151 ? -48.921 5.088 24.639 1.00 65.19 151 THR A N 1
ATOM 1064 C CA . THR A 1 151 ? -49.956 6.118 24.417 1.00 65.19 151 THR A CA 1
ATOM 1065 C C . THR A 1 151 ? -51.369 5.570 24.142 1.00 65.19 151 THR A C 1
ATOM 1067 O O . THR A 1 151 ? -52.273 6.368 23.893 1.00 65.19 151 THR A O 1
ATOM 1070 N N . CYS A 1 152 ? -51.576 4.247 24.187 1.00 54.75 152 CYS A N 1
ATOM 1071 C CA . CYS A 1 152 ? -52.857 3.562 23.946 1.00 54.75 152 CYS A CA 1
ATOM 1072 C C . CYS A 1 152 ? -53.359 2.893 25.231 1.00 54.75 152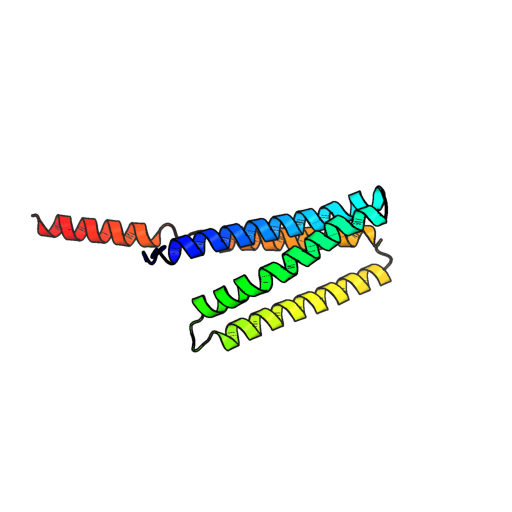 CYS A C 1
ATOM 1074 O O . CYS A 1 152 ? -54.576 2.991 25.505 1.00 54.75 152 CYS A O 1
#